Protein AF-A0A443SB84-F1 (afdb_monomer)

Solvent-accessible surface area (backbone atoms only — not comparable to full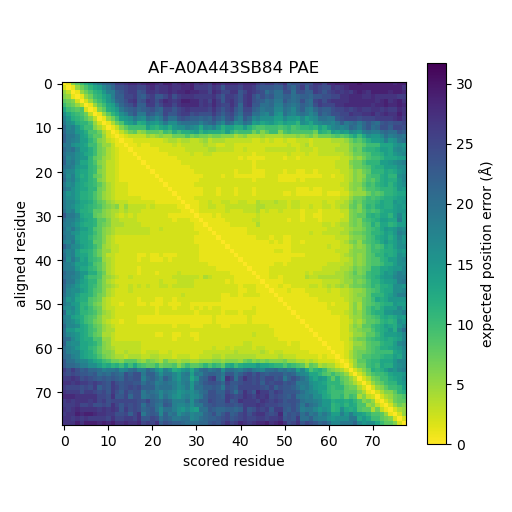-atom values): 4919 Å² total; per-residue (Å²): 137,82,78,80,76,72,74,81,69,75,85,81,80,74,51,73,68,46,49,50,54,56,49,54,48,39,73,79,41,82,75,72,55,73,66,58,38,43,55,50,11,62,75,61,75,50,50,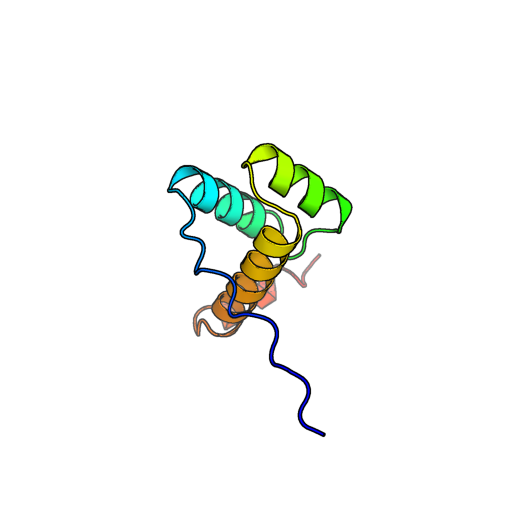48,66,58,51,51,50,48,49,52,54,49,50,53,53,51,71,69,36,86,74,45,82,66,56,60,69,69,68,74,74,115

Radius of gyration: 15.09 Å; Cα contacts (8 Å, |Δi|>4): 26; chains: 1; bounding box: 38×38×34 Å

pLDDT: mean 80.03, std 20.62, range [37.16, 97.19]

Nearest PDB structures (foldseek):
  2r5y-assembly1_A  TM=8.375E-01  e=8.325E-05  Drosophila melanogaster
  2lkx-assembly1_A  TM=8.923E-01  e=1.408E-04  Homo sapiens
  5zjr-assembly1_A  TM=9.350E-01  e=8.855E-04  Drosophila melanogaster
  2l7m-assembly1_P  TM=8.365E-01  e=4.027E-04  Homo sapiens
  2cra-assembly1_A  TM=7.447E-01  e=1.947E-03  Homo sapiens

Sequence (78 aa):
VTQPRQLARKRTVFSRSQRRELEDTFQRQRYISKSERIQLAEKIGLNDAQVKIWFINRRTKWRNDKSYKKDEKLQNAS

Secondary structure (DSSP, 8-state):
---------------HHHHHHHHHHHHH-SS--HHHHHHHHHHHT--HHHHHHHHHHHHHHHHH-GGGGTTHHHHS--

Organism: NCBI:txid299467

InterPro domains:
  IPR000047 Helix-turn-helix motif [PR00031] (36-45)
  IPR000047 Helix-turn-helix motif [PR00031] (45-61)
  IPR001356 Homeodomain [PF00046] (9-64)
  IPR001356 Homeodomain [PS50071] (5-65)
  IPR001356 Homeodomain [SM00389] (7-69)
  IPR001356 Homeodomain [cd00086] (9-66)
  IPR009057 Homedomain-like superfamily [SSF46689] (4-65)
  IPR017970 Homeobox, conserved site [PS00027] (40-63)
  IPR020479 Homeodomain, metazoa [PR00024] (29-40)
  IPR020479 Homeodomain, metazoa [PR00024] (44-54)
  IPR020479 Homeodomain, metazoa [PR00024] (54-63)
  IPR051662 H2.0 Homeobox Neural Patterning [PTHR24331] (3-67)

Structure (mmCIF, N/CA/C/O backbone):
data_AF-A0A443SB84-F1
#
_entry.id   AF-A0A443SB84-F1
#
loop_
_atom_site.group_PDB
_atom_site.id
_atom_site.type_symbol
_atom_site.label_atom_id
_atom_site.label_alt_id
_atom_site.label_comp_id
_atom_site.label_asym_id
_atom_site.label_entity_id
_atom_site.label_seq_id
_atom_site.pdbx_PDB_ins_cod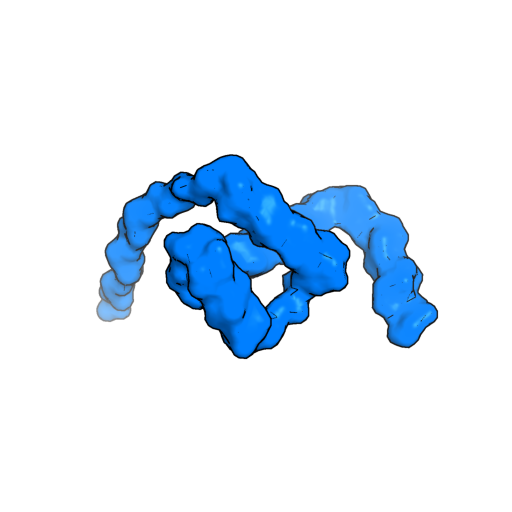e
_atom_site.Cartn_x
_atom_site.Cartn_y
_atom_site.Cartn_z
_atom_site.occupancy
_atom_site.B_iso_or_equiv
_atom_site.auth_seq_id
_atom_site.auth_comp_id
_atom_site.auth_asym_id
_atom_site.auth_atom_id
_atom_site.pdbx_PDB_model_num
ATOM 1 N N . VAL A 1 1 ? 25.881 -20.189 9.411 1.00 39.75 1 VAL A N 1
ATOM 2 C CA . VAL A 1 1 ? 24.792 -19.696 10.289 1.00 39.75 1 VAL A CA 1
ATOM 3 C C . VAL A 1 1 ? 23.668 -19.175 9.406 1.00 39.75 1 VAL A C 1
ATOM 5 O O . VAL A 1 1 ? 23.734 -18.057 8.911 1.00 39.75 1 VAL A O 1
ATOM 8 N N . THR A 1 2 ? 22.699 -20.028 9.090 1.00 43.69 2 THR A N 1
ATOM 9 C CA . THR A 1 2 ? 21.608 -19.715 8.157 1.00 43.69 2 THR A CA 1
ATOM 10 C C . THR A 1 2 ? 20.502 -19.021 8.947 1.00 43.69 2 THR A C 1
ATOM 12 O O . THR A 1 2 ? 19.895 -19.642 9.815 1.00 43.69 2 THR A O 1
ATOM 15 N N . GLN A 1 3 ? 20.278 -17.723 8.715 1.00 50.62 3 GLN A N 1
ATOM 16 C CA . GLN A 1 3 ? 19.206 -16.978 9.386 1.00 50.62 3 GLN A CA 1
ATOM 17 C C . GLN A 1 3 ? 17.852 -17.663 9.134 1.00 50.62 3 GLN A C 1
ATOM 19 O O . GLN A 1 3 ? 17.560 -18.007 7.982 1.00 50.62 3 GLN A O 1
ATOM 24 N N . PRO A 1 4 ? 17.010 -17.859 10.166 1.00 44.97 4 PRO A N 1
ATOM 25 C CA . PRO A 1 4 ? 15.703 -18.462 9.978 1.00 44.97 4 PRO A CA 1
ATOM 26 C C . PRO A 1 4 ? 14.869 -17.519 9.111 1.00 44.97 4 PRO A C 1
ATOM 28 O O . PRO A 1 4 ? 14.535 -16.402 9.512 1.00 44.97 4 PRO A O 1
ATOM 31 N N . ARG A 1 5 ? 14.559 -17.965 7.886 1.00 47.06 5 ARG A N 1
ATOM 32 C CA . ARG A 1 5 ? 13.567 -17.340 7.006 1.00 47.06 5 ARG A CA 1
ATOM 33 C C . ARG A 1 5 ? 12.295 -17.175 7.821 1.00 47.06 5 ARG A C 1
ATOM 35 O O . ARG A 1 5 ? 11.634 -18.164 8.128 1.00 47.06 5 ARG A O 1
ATOM 42 N N . GLN A 1 6 ? 12.010 -15.932 8.206 1.00 50.25 6 GLN A N 1
ATOM 43 C CA . GLN A 1 6 ? 10.854 -15.594 9.019 1.00 50.25 6 GLN A CA 1
ATOM 44 C C . GLN A 1 6 ? 9.617 -16.280 8.451 1.00 50.25 6 GLN A C 1
ATOM 46 O O . GLN A 1 6 ? 9.317 -16.113 7.266 1.00 50.25 6 GLN A O 1
ATOM 51 N N . LEU A 1 7 ? 8.976 -17.069 9.322 1.00 50.41 7 LEU A N 1
ATOM 52 C CA . LEU A 1 7 ? 7.639 -17.643 9.220 1.00 50.41 7 LEU A CA 1
ATOM 53 C C . LEU A 1 7 ? 6.909 -17.154 7.975 1.00 50.41 7 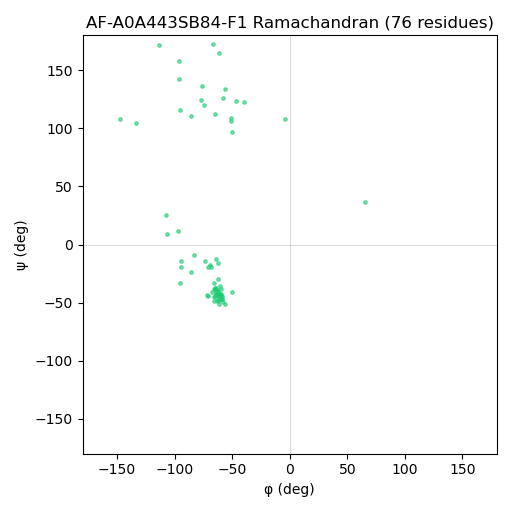LEU A C 1
ATOM 55 O O . LEU A 1 7 ? 6.513 -15.988 7.918 1.00 50.41 7 LEU A O 1
ATOM 59 N N . ALA A 1 8 ? 6.752 -18.040 6.988 1.00 51.88 8 ALA A N 1
ATOM 60 C CA . ALA A 1 8 ? 5.918 -17.799 5.824 1.00 51.88 8 ALA A CA 1
ATOM 61 C C . ALA A 1 8 ? 4.544 -17.328 6.318 1.00 51.88 8 ALA A C 1
ATOM 63 O O . ALA A 1 8 ? 3.714 -18.125 6.756 1.00 51.88 8 ALA A O 1
ATOM 64 N N . ARG A 1 9 ? 4.345 -16.003 6.342 1.00 56.75 9 ARG A N 1
ATOM 65 C CA . ARG A 1 9 ? 3.119 -15.394 6.848 1.00 56.75 9 ARG A CA 1
ATOM 66 C C . ARG A 1 9 ? 1.992 -15.980 6.016 1.00 56.75 9 ARG A C 1
ATOM 68 O O . ARG A 1 9 ? 2.072 -15.950 4.786 1.00 56.75 9 ARG A O 1
ATOM 75 N N . LYS A 1 10 ? 0.985 -16.549 6.690 1.00 60.44 10 LYS A N 1
ATOM 76 C CA . LYS A 1 10 ? -0.215 -17.116 6.061 1.00 60.44 10 LYS A CA 1
ATOM 77 C C . LYS A 1 10 ? -0.638 -16.200 4.912 1.00 60.44 10 LYS A C 1
ATOM 79 O O . LYS A 1 10 ? -0.826 -15.000 5.129 1.00 60.44 10 LYS A O 1
ATOM 84 N N 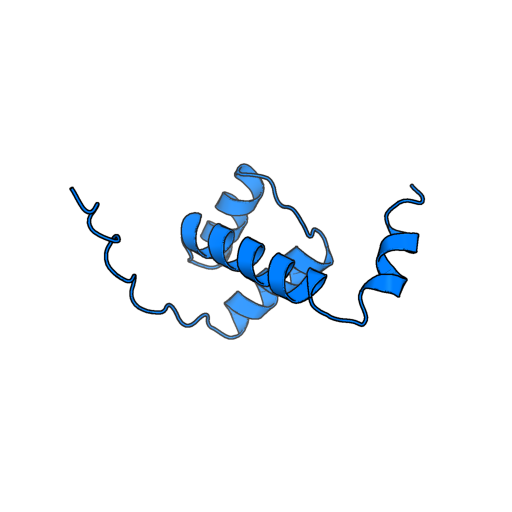. ARG A 1 11 ? -0.714 -16.753 3.694 1.00 64.38 11 ARG A N 1
ATOM 85 C CA . ARG A 1 11 ? -1.094 -16.008 2.486 1.00 64.38 11 ARG A CA 1
ATOM 86 C C . ARG A 1 11 ? -2.396 -15.266 2.773 1.00 64.38 11 ARG A C 1
ATOM 88 O O . ARG A 1 11 ? -3.440 -15.887 2.932 1.00 64.38 11 ARG A O 1
ATOM 95 N N . THR A 1 12 ? -2.316 -13.946 2.898 1.00 70.31 12 THR A N 1
ATOM 96 C CA . THR A 1 12 ? -3.496 -13.118 3.133 1.00 70.31 12 THR A CA 1
ATOM 97 C C . THR A 1 12 ? -4.244 -12.974 1.812 1.00 70.31 12 THR A C 1
ATOM 99 O O . THR A 1 12 ? -3.659 -12.540 0.819 1.00 70.31 12 THR A O 1
ATOM 102 N N . VAL A 1 13 ? -5.524 -13.346 1.790 1.00 85.06 13 VAL A N 1
ATOM 103 C CA . VAL A 1 13 ? -6.414 -13.097 0.651 1.00 85.06 13 VAL A CA 1
ATOM 104 C C . VAL A 1 13 ? -7.177 -11.807 0.924 1.00 85.06 13 VAL A C 1
ATOM 106 O O . VAL A 1 13 ? -7.953 -11.735 1.871 1.00 85.06 13 VAL A O 1
ATOM 109 N N . PHE A 1 14 ? -6.952 -10.785 0.100 1.00 90.50 14 PHE A N 1
ATOM 110 C CA . PHE A 1 14 ? -7.675 -9.519 0.206 1.00 90.50 14 PHE A CA 1
ATOM 111 C C . PHE A 1 14 ? -9.095 -9.646 -0.359 1.00 90.50 14 PHE A C 1
ATOM 113 O O . PHE A 1 14 ? -9.302 -10.185 -1.460 1.00 90.50 14 PHE A O 1
ATOM 120 N N . SER A 1 15 ? -10.071 -9.091 0.361 1.00 94.44 15 SER A N 1
ATOM 121 C CA . SER A 1 15 ? -11.458 -8.994 -0.101 1.00 94.44 15 SER A CA 1
ATOM 122 C C . SER A 1 15 ? -11.560 -8.157 -1.386 1.00 94.44 15 SER A C 1
ATOM 124 O O . SER A 1 15 ? -10.623 -7.451 -1.778 1.00 94.44 15 SER A O 1
ATOM 126 N N . ARG A 1 16 ? -12.698 -8.240 -2.090 1.00 94.06 16 ARG A N 1
ATOM 127 C CA . ARG A 1 16 ? -12.922 -7.436 -3.309 1.00 94.06 16 ARG A CA 1
ATOM 128 C C . ARG A 1 16 ? -12.835 -5.935 -3.010 1.00 94.06 16 ARG A C 1
ATOM 130 O O . ARG A 1 16 ? -12.174 -5.218 -3.754 1.00 94.06 16 ARG A O 1
ATOM 137 N N . SER A 1 17 ? -13.427 -5.493 -1.902 1.00 95.06 17 SER A N 1
ATOM 138 C CA . SER A 1 17 ? -13.418 -4.091 -1.471 1.00 95.06 17 SER A CA 1
ATOM 139 C C . SER A 1 17 ? -12.007 -3.604 -1.134 1.00 95.06 17 SER A C 1
ATOM 141 O O . SER A 1 17 ? -11.600 -2.552 -1.616 1.00 95.06 17 SER A O 1
ATOM 143 N N . GLN A 1 18 ? -11.220 -4.412 -0.410 1.00 95.88 18 GLN A N 1
ATOM 144 C CA . GLN A 1 18 ? -9.822 -4.093 -0.086 1.00 95.88 18 GLN A CA 1
ATOM 145 C C . GLN A 1 18 ? -8.966 -3.942 -1.347 1.00 95.88 18 GLN A C 1
ATOM 147 O O . GLN A 1 18 ? -8.211 -2.984 -1.477 1.00 95.88 18 GLN A O 1
ATOM 152 N N . ARG A 1 19 ? -9.104 -4.864 -2.309 1.00 95.50 19 ARG A N 1
ATOM 153 C CA . ARG A 1 19 ? -8.379 -4.780 -3.587 1.00 95.50 19 ARG A CA 1
ATOM 154 C C . ARG A 1 19 ? -8.755 -3.543 -4.390 1.00 95.50 19 ARG A C 1
ATOM 156 O O . ARG A 1 19 ? -7.872 -2.945 -4.992 1.00 95.50 19 ARG A O 1
ATOM 163 N N . ARG A 1 20 ? -10.039 -3.179 -4.403 1.00 96.44 20 ARG A N 1
ATOM 164 C CA . ARG A 1 20 ? -10.521 -1.993 -5.114 1.00 96.44 20 ARG A CA 1
ATOM 165 C C . ARG A 1 20 ? -9.892 -0.718 -4.557 1.00 96.44 20 ARG A C 1
ATOM 167 O O . ARG A 1 20 ? -9.382 0.071 -5.335 1.00 96.44 20 ARG A O 1
ATOM 174 N N . GLU A 1 21 ? -9.884 -0.554 -3.239 1.00 97.06 21 GLU A N 1
ATOM 175 C CA . GLU A 1 21 ? -9.270 0.604 -2.571 1.00 97.06 21 GLU A CA 1
ATOM 176 C C . GLU A 1 21 ? -7.752 0.675 -2.780 1.00 97.06 21 GLU A C 1
ATOM 178 O O . GLU A 1 21 ? -7.213 1.746 -3.057 1.00 97.06 21 GLU A O 1
ATOM 183 N N . LEU A 1 22 ? -7.059 -0.467 -2.700 1.00 96.38 22 LEU A N 1
ATOM 184 C CA . LEU A 1 22 ? -5.623 -0.544 -2.981 1.00 96.38 22 LEU A CA 1
ATOM 185 C C . LEU A 1 22 ? -5.308 -0.128 -4.428 1.00 96.38 22 LEU A C 1
ATOM 187 O O . LEU A 1 22 ? -4.360 0.620 -4.660 1.00 96.38 22 LEU A O 1
ATOM 191 N N . GLU A 1 23 ? -6.108 -0.587 -5.393 1.00 96.50 23 GLU A N 1
ATOM 192 C CA . GLU A 1 23 ? -5.927 -0.259 -6.810 1.00 96.50 23 GLU A CA 1
ATOM 193 C C . GLU A 1 23 ? -6.294 1.196 -7.130 1.00 96.50 23 GLU A C 1
ATOM 195 O O . GLU A 1 23 ? -5.527 1.854 -7.826 1.00 96.50 23 GLU A O 1
ATOM 200 N N . ASP A 1 24 ? -7.403 1.721 -6.593 1.00 96.31 24 ASP A N 1
ATOM 201 C CA . ASP A 1 24 ? -7.796 3.132 -6.752 1.00 96.31 24 ASP A CA 1
ATOM 202 C C . ASP A 1 24 ? -6.706 4.062 -6.203 1.00 96.31 24 ASP A C 1
ATOM 204 O O . ASP A 1 24 ? -6.235 4.961 -6.903 1.00 96.31 24 ASP A O 1
ATOM 208 N N . THR A 1 25 ? -6.201 3.768 -4.999 1.00 95.81 25 THR A N 1
ATOM 209 C CA . THR A 1 25 ? -5.090 4.531 -4.417 1.00 95.81 25 THR A CA 1
ATOM 210 C C . THR A 1 25 ? -3.839 4.441 -5.291 1.00 95.81 25 THR A C 1
ATOM 212 O O . THR A 1 25 ? -3.183 5.450 -5.526 1.00 95.81 25 THR A O 1
ATOM 215 N N . PHE A 1 26 ? -3.509 3.257 -5.821 1.00 94.56 26 PHE A N 1
ATOM 216 C CA . PHE A 1 26 ? -2.340 3.071 -6.686 1.00 94.56 26 PHE A CA 1
ATOM 217 C C . PHE A 1 26 ? -2.440 3.830 -8.015 1.00 94.56 26 PHE A C 1
ATOM 219 O O . PHE A 1 26 ? -1.432 4.345 -8.503 1.00 94.56 26 PHE A O 1
ATOM 226 N N . GLN A 1 27 ? -3.637 3.901 -8.603 1.00 92.62 27 GLN A N 1
ATOM 227 C CA . GLN A 1 27 ? -3.890 4.653 -9.833 1.00 92.62 27 GLN A CA 1
ATOM 228 C C . GLN A 1 27 ? -3.690 6.156 -9.628 1.00 92.62 27 GLN A C 1
ATOM 230 O O . GLN A 1 27 ? -3.117 6.810 -10.499 1.00 92.62 27 GLN A O 1
ATOM 235 N N . ARG A 1 28 ? -4.103 6.683 -8.468 1.00 93.38 28 ARG A N 1
ATOM 236 C CA . ARG A 1 28 ? -3.857 8.080 -8.074 1.00 93.38 28 ARG A CA 1
ATOM 237 C C . ARG A 1 28 ? -2.386 8.318 -7.741 1.00 93.38 28 ARG A C 1
ATOM 239 O O . ARG A 1 28 ? -1.803 9.300 -8.185 1.00 93.38 28 ARG A O 1
ATOM 246 N N . GLN A 1 29 ? -1.781 7.404 -6.982 1.00 92.19 29 GLN A N 1
ATOM 247 C CA . GLN A 1 29 ? -0.435 7.557 -6.449 1.00 92.19 29 GLN A CA 1
ATOM 248 C C . GLN A 1 29 ? 0.298 6.212 -6.337 1.00 92.19 29 GLN A C 1
ATOM 250 O O . GLN A 1 29 ? 0.068 5.388 -5.453 1.00 92.19 29 GLN A O 1
ATOM 255 N N . ARG A 1 30 ? 1.281 6.015 -7.220 1.00 92.06 30 ARG A N 1
ATOM 256 C CA . ARG A 1 30 ? 2.078 4.774 -7.315 1.00 92.06 30 ARG A CA 1
ATOM 257 C C . ARG A 1 30 ? 3.045 4.575 -6.132 1.00 92.06 30 ARG A C 1
ATOM 259 O O . ARG A 1 30 ? 3.503 3.455 -5.862 1.00 92.06 30 ARG A O 1
ATOM 266 N N . TYR A 1 31 ? 3.354 5.658 -5.418 1.00 94.62 31 TYR A N 1
ATOM 267 C CA . TYR A 1 31 ? 4.250 5.700 -4.263 1.00 94.62 31 TYR A CA 1
ATOM 268 C C . TYR A 1 31 ? 3.608 6.493 -3.128 1.00 94.62 31 TYR A C 1
ATOM 270 O O . TYR A 1 31 ? 3.574 7.715 -3.168 1.00 94.62 31 TYR A O 1
ATOM 278 N N . ILE A 1 32 ? 3.123 5.797 -2.106 1.00 93.62 32 ILE A N 1
ATOM 279 C CA . ILE A 1 32 ? 2.549 6.419 -0.910 1.00 93.62 32 ILE A CA 1
ATOM 280 C C . ILE A 1 32 ? 3.581 6.526 0.218 1.00 93.62 32 ILE A C 1
ATOM 282 O O . ILE A 1 32 ? 4.411 5.625 0.410 1.00 93.62 32 ILE A O 1
ATOM 286 N N . SER A 1 33 ? 3.525 7.624 0.969 1.00 95.56 33 SER A N 1
ATOM 287 C CA . SER A 1 33 ? 4.338 7.867 2.161 1.00 95.56 33 SER A CA 1
ATOM 288 C C . SER A 1 33 ? 3.978 6.904 3.303 1.00 95.56 33 SER A C 1
ATOM 290 O O . SER A 1 33 ? 3.039 6.106 3.223 1.00 95.56 33 SER A O 1
ATOM 292 N N . LYS A 1 34 ? 4.755 6.931 4.394 1.00 94.25 34 LYS A N 1
ATOM 293 C CA . LYS A 1 34 ? 4.468 6.113 5.585 1.00 94.25 34 LYS A CA 1
ATOM 294 C C . LYS A 1 34 ? 3.107 6.473 6.193 1.00 94.25 34 LYS A C 1
ATOM 296 O O . LYS A 1 34 ? 2.358 5.569 6.542 1.00 94.25 34 LYS A O 1
ATOM 301 N N . SER A 1 35 ? 2.795 7.763 6.288 1.00 96.38 35 SER A N 1
ATOM 302 C CA . SER A 1 35 ? 1.553 8.255 6.890 1.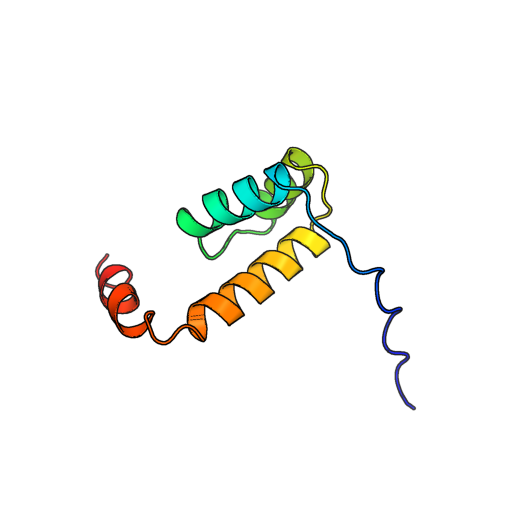00 96.38 35 SER A CA 1
ATOM 303 C C . SER A 1 35 ? 0.328 7.832 6.079 1.00 96.38 35 SER A C 1
ATOM 305 O O . SER A 1 35 ? -0.588 7.231 6.631 1.00 96.38 35 SER A O 1
ATOM 307 N N . GLU A 1 36 ? 0.359 8.027 4.758 1.00 94.94 36 GLU A N 1
ATOM 308 C CA . GLU A 1 36 ? -0.726 7.609 3.854 1.00 94.94 36 GLU A CA 1
ATOM 309 C C . GLU A 1 36 ? -0.956 6.096 3.890 1.00 94.94 36 GLU A C 1
ATOM 311 O O . GLU A 1 36 ? -2.084 5.616 3.809 1.00 94.94 36 GLU A O 1
ATOM 316 N N . ARG A 1 37 ? 0.120 5.320 4.049 1.00 96.94 37 ARG A N 1
ATOM 317 C CA . ARG A 1 37 ? 0.023 3.866 4.158 1.00 96.94 37 ARG A CA 1
ATOM 318 C C . ARG A 1 37 ? -0.670 3.414 5.433 1.00 96.94 37 ARG A C 1
ATOM 320 O O . ARG A 1 37 ? -1.456 2.473 5.369 1.00 96.94 37 ARG A O 1
ATOM 327 N N . ILE A 1 38 ? -0.376 4.063 6.557 1.00 96.69 38 ILE A N 1
ATOM 328 C CA . ILE A 1 38 ? -1.042 3.788 7.834 1.00 96.69 38 ILE A CA 1
ATOM 329 C C . ILE A 1 38 ? -2.529 4.128 7.710 1.00 96.69 38 ILE A C 1
ATOM 331 O O . ILE A 1 38 ? -3.358 3.265 7.978 1.00 96.69 38 ILE A O 1
ATOM 335 N N . GLN A 1 39 ? -2.859 5.307 7.176 1.00 97.19 39 GLN A N 1
ATOM 336 C CA . GLN A 1 39 ? -4.250 5.723 6.966 1.00 97.19 39 GLN A CA 1
ATOM 337 C C . GLN A 1 39 ? -5.020 4.759 6.058 1.00 97.19 39 GLN A C 1
ATOM 339 O O . GLN A 1 39 ? -6.146 4.369 6.366 1.00 97.19 39 GLN A O 1
ATOM 344 N N . LEU A 1 40 ? -4.411 4.330 4.946 1.00 96.38 40 LEU A N 1
ATOM 345 C CA . LEU A 1 40 ? -5.029 3.354 4.055 1.00 96.38 40 LEU A CA 1
ATOM 346 C C . LEU A 1 40 ? -5.240 2.018 4.768 1.00 96.38 40 LEU A C 1
ATOM 348 O O . LEU A 1 40 ? -6.309 1.433 4.640 1.00 96.38 40 LEU A O 1
ATOM 352 N N . ALA A 1 41 ? -4.246 1.548 5.527 1.00 96.12 41 ALA A N 1
ATOM 353 C CA . ALA A 1 41 ? -4.325 0.301 6.279 1.00 96.12 41 ALA A CA 1
ATOM 354 C C . ALA A 1 41 ? -5.486 0.318 7.287 1.00 96.12 41 ALA A C 1
ATOM 356 O O . ALA A 1 41 ? -6.293 -0.613 7.286 1.00 96.12 41 ALA A O 1
ATOM 357 N N . GLU A 1 42 ? -5.623 1.396 8.061 1.00 96.75 42 GLU A N 1
ATOM 358 C CA . GLU A 1 42 ? -6.734 1.596 8.998 1.00 96.75 42 GLU A CA 1
ATOM 359 C C . GLU A 1 42 ? -8.087 1.611 8.276 1.00 96.75 42 GLU A C 1
ATOM 361 O O . GLU A 1 42 ? -9.010 0.904 8.680 1.00 96.75 42 GLU A O 1
ATOM 366 N N . LYS A 1 43 ? -8.183 2.329 7.147 1.00 96.00 43 LYS A N 1
ATOM 367 C CA . LYS A 1 43 ? -9.417 2.450 6.355 1.00 96.00 43 LYS A CA 1
ATOM 368 C C . LYS A 1 43 ? -9.940 1.107 5.837 1.00 96.00 43 LYS A C 1
ATOM 370 O O . LYS A 1 43 ? -11.150 0.897 5.796 1.00 96.00 43 LYS A O 1
ATOM 375 N N . ILE A 1 44 ? -9.052 0.196 5.428 1.00 95.75 44 ILE A N 1
ATOM 376 C CA . ILE A 1 44 ? -9.438 -1.088 4.809 1.00 95.75 44 ILE A CA 1
ATOM 377 C C . ILE A 1 44 ? -9.240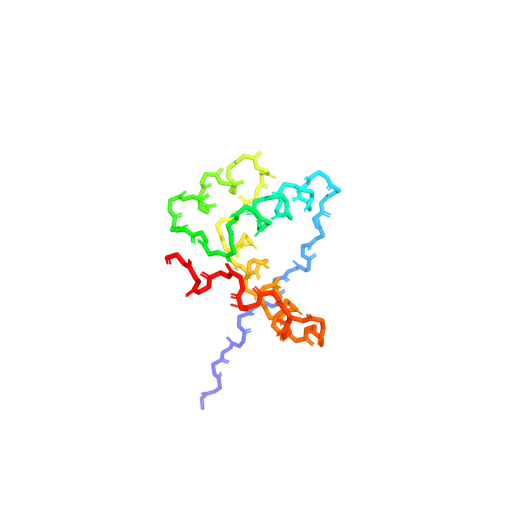 -2.305 5.726 1.00 95.75 44 ILE A C 1
ATOM 379 O O . ILE A 1 44 ? -9.368 -3.448 5.270 1.00 95.75 44 ILE A O 1
ATOM 383 N N . GLY A 1 45 ? -8.936 -2.075 7.008 1.00 94.25 45 GLY A N 1
ATOM 384 C CA . GLY A 1 45 ? -8.761 -3.123 8.018 1.00 94.25 45 GLY A CA 1
ATOM 385 C C . GLY A 1 45 ? -7.562 -4.039 7.753 1.00 94.25 45 GLY A C 1
ATOM 386 O O . GLY A 1 45 ? -7.645 -5.250 7.955 1.00 94.25 45 GLY A O 1
ATOM 387 N N . LEU A 1 46 ? -6.464 -3.483 7.242 1.00 94.00 46 LEU A N 1
ATOM 388 C CA . LEU A 1 46 ? -5.191 -4.176 7.035 1.00 94.00 46 LEU A CA 1
ATOM 389 C C . LEU A 1 46 ? -4.113 -3.590 7.952 1.00 94.00 46 LEU A C 1
ATOM 391 O O . LEU A 1 46 ? -4.310 -2.566 8.594 1.00 94.00 46 LEU A O 1
ATOM 395 N N . ASN A 1 47 ? -2.941 -4.224 8.006 1.00 93.44 47 ASN A N 1
ATOM 396 C CA . ASN A 1 47 ? -1.769 -3.622 8.650 1.00 93.44 47 ASN A CA 1
ATOM 397 C C . ASN A 1 47 ? -0.841 -2.925 7.637 1.00 93.44 47 ASN A C 1
ATOM 399 O O . ASN A 1 47 ? -0.811 -3.279 6.454 1.00 93.44 47 ASN A O 1
ATOM 403 N N . ASP A 1 48 ? -0.025 -1.976 8.119 1.00 92.50 48 ASP A N 1
ATOM 404 C CA . ASP A 1 48 ? 0.958 -1.237 7.301 1.00 92.50 48 ASP A CA 1
ATOM 405 C C . ASP A 1 48 ? 1.843 -2.176 6.467 1.00 92.50 48 ASP A C 1
ATOM 407 O O . ASP A 1 48 ? 2.092 -1.920 5.289 1.00 92.50 48 ASP A O 1
ATOM 411 N N . ALA A 1 49 ? 2.281 -3.301 7.039 1.00 93.00 49 ALA A N 1
ATOM 412 C CA . ALA A 1 49 ? 3.152 -4.242 6.344 1.00 93.00 49 ALA A CA 1
ATOM 413 C C . ALA A 1 49 ? 2.455 -4.911 5.145 1.00 93.00 49 ALA A C 1
ATOM 415 O O . ALA A 1 49 ? 3.083 -5.093 4.102 1.00 93.00 49 ALA A O 1
ATOM 416 N N . GLN A 1 50 ? 1.16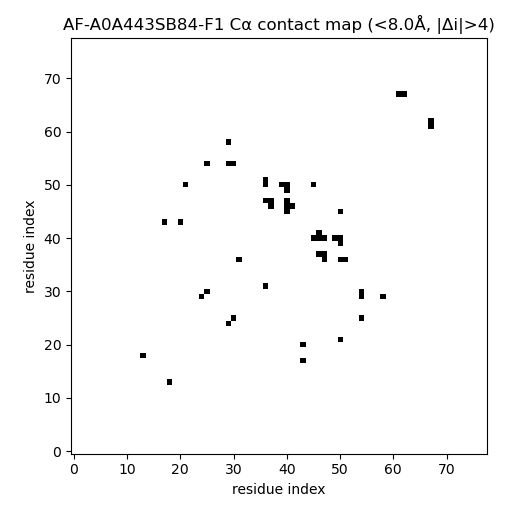8 -5.253 5.256 1.00 93.56 50 GLN A N 1
ATOM 417 C CA . GLN A 1 50 ? 0.376 -5.814 4.158 1.00 93.56 50 GLN A CA 1
ATOM 418 C C . GLN A 1 50 ? 0.197 -4.800 3.033 1.00 93.56 50 GLN A C 1
ATOM 420 O O . GLN A 1 50 ? 0.430 -5.143 1.873 1.00 93.56 50 GLN A O 1
ATOM 425 N N . VAL A 1 51 ? -0.137 -3.550 3.368 1.00 94.44 51 VAL A N 1
ATOM 426 C CA . VAL A 1 51 ? -0.254 -2.475 2.375 1.00 94.44 51 VAL A CA 1
ATOM 427 C C . VAL A 1 51 ? 1.107 -2.210 1.723 1.00 94.44 51 VAL A C 1
ATOM 429 O O . VAL A 1 51 ? 1.207 -2.149 0.500 1.00 94.44 51 VAL A O 1
ATOM 432 N N . LYS A 1 52 ? 2.198 -2.178 2.501 1.00 95.00 52 LYS A N 1
ATOM 433 C CA . LYS A 1 52 ? 3.571 -2.034 1.988 1.00 95.00 52 LYS A CA 1
ATOM 434 C C . LYS A 1 52 ? 3.917 -3.128 0.979 1.00 95.00 52 LYS A C 1
ATOM 436 O O . LYS A 1 52 ? 4.393 -2.821 -0.113 1.00 95.00 52 LYS A O 1
ATOM 441 N N . ILE A 1 53 ? 3.688 -4.392 1.337 1.00 94.56 53 ILE A N 1
ATOM 442 C CA . ILE A 1 53 ? 3.969 -5.545 0.469 1.00 94.56 53 ILE A CA 1
ATOM 443 C C . ILE A 1 53 ? 3.112 -5.479 -0.795 1.00 94.56 53 ILE A C 1
ATOM 445 O O . ILE A 1 53 ? 3.629 -5.705 -1.889 1.00 94.56 53 ILE A O 1
ATOM 449 N N . TRP A 1 54 ? 1.830 -5.131 -0.668 1.00 95.00 54 TRP A N 1
ATOM 450 C CA . TRP A 1 54 ? 0.948 -4.997 -1.821 1.00 95.00 54 TRP A CA 1
ATOM 451 C C . TRP A 1 54 ? 1.454 -3.922 -2.790 1.00 95.00 54 TRP A C 1
ATOM 453 O O . TRP A 1 54 ? 1.596 -4.214 -3.973 1.00 95.00 54 TRP A O 1
ATOM 463 N N . PHE A 1 55 ? 1.839 -2.736 -2.305 1.00 95.81 55 PHE A N 1
ATOM 464 C CA . PHE A 1 55 ? 2.384 -1.666 -3.153 1.00 95.81 55 PHE A CA 1
ATOM 465 C C . PHE A 1 55 ? 3.713 -2.057 -3.816 1.00 95.81 55 PHE A C 1
ATOM 467 O O . PHE A 1 55 ? 3.934 -1.735 -4.983 1.00 95.81 55 PHE A O 1
ATOM 474 N N . ILE A 1 56 ? 4.591 -2.787 -3.117 1.00 93.38 56 ILE A N 1
ATOM 475 C CA . ILE A 1 56 ? 5.828 -3.325 -3.711 1.00 93.38 56 ILE A CA 1
ATOM 476 C C . ILE A 1 56 ? 5.493 -4.292 -4.850 1.00 93.38 56 ILE A C 1
ATOM 478 O O . ILE A 1 56 ? 5.992 -4.131 -5.963 1.00 93.38 56 ILE A O 1
ATOM 482 N N . ASN A 1 57 ? 4.613 -5.262 -4.598 1.00 93.69 57 ASN A N 1
ATOM 483 C CA . ASN A 1 57 ? 4.212 -6.250 -5.597 1.00 93.69 57 ASN A CA 1
ATOM 484 C C . ASN A 1 57 ? 3.498 -5.596 -6.782 1.00 93.69 57 ASN A C 1
ATOM 486 O O . ASN A 1 57 ? 3.750 -5.957 -7.933 1.00 93.69 57 ASN A O 1
ATOM 490 N N . ARG A 1 58 ? 2.643 -4.603 -6.514 1.00 94.75 58 ARG A N 1
ATOM 491 C CA . ARG A 1 58 ? 1.923 -3.869 -7.549 1.00 94.75 58 ARG A CA 1
ATOM 492 C C . ARG A 1 58 ? 2.883 -3.097 -8.443 1.00 94.75 58 ARG A C 1
ATOM 494 O O . ARG A 1 58 ? 2.748 -3.219 -9.657 1.00 94.75 58 ARG A O 1
ATOM 501 N N . ARG A 1 59 ? 3.883 -2.4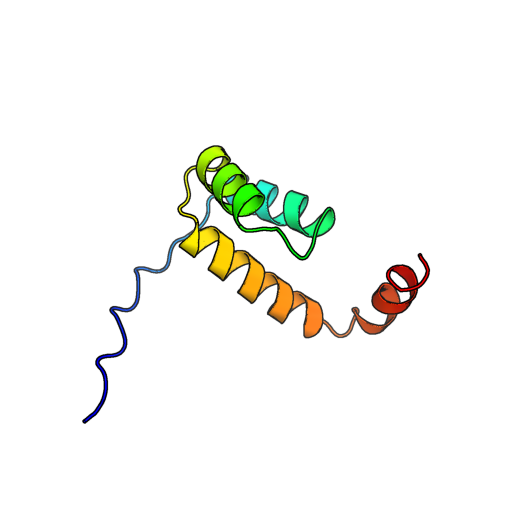05 -7.877 1.00 94.44 59 ARG A N 1
ATOM 502 C CA . ARG A 1 59 ? 4.945 -1.724 -8.641 1.00 94.44 59 ARG A CA 1
ATOM 503 C C . ARG A 1 59 ? 5.812 -2.684 -9.448 1.00 94.44 59 ARG A C 1
ATOM 505 O O . ARG A 1 59 ? 6.156 -2.376 -10.583 1.00 94.44 59 ARG A O 1
ATOM 512 N N . THR A 1 60 ? 6.148 -3.851 -8.904 1.00 91.88 60 THR A N 1
ATOM 513 C CA . THR A 1 60 ? 6.874 -4.875 -9.669 1.00 91.88 60 THR A CA 1
ATOM 514 C C . THR A 1 60 ? 6.053 -5.347 -10.865 1.00 91.88 60 THR A C 1
ATOM 516 O O . THR A 1 60 ? 6.566 -5.371 -11.979 1.00 91.88 60 THR A O 1
ATOM 519 N N . LYS A 1 61 ? 4.766 -5.662 -10.662 1.00 88.75 61 LYS A N 1
ATOM 520 C CA . LYS A 1 61 ? 3.865 -6.048 -11.759 1.00 88.75 61 LYS A CA 1
ATOM 521 C C . LYS A 1 61 ? 3.750 -4.937 -12.802 1.00 88.75 61 LYS A C 1
ATOM 523 O O . LYS A 1 61 ? 3.833 -5.204 -13.987 1.00 88.75 61 LYS A O 1
ATOM 528 N N . TRP A 1 62 ? 3.572 -3.710 -12.334 1.00 88.06 62 TRP A N 1
ATOM 529 C CA . TRP A 1 62 ? 3.459 -2.500 -13.139 1.00 88.06 62 TRP A CA 1
ATOM 530 C C . TRP A 1 62 ? 4.681 -2.271 -14.035 1.00 88.06 62 TRP A C 1
ATOM 532 O O . TRP A 1 62 ? 4.527 -2.133 -15.240 1.00 88.06 62 TRP A O 1
ATOM 542 N N . ARG A 1 63 ? 5.893 -2.345 -13.474 1.00 87.62 63 ARG A N 1
ATOM 543 C CA . ARG A 1 63 ? 7.145 -2.194 -14.232 1.00 87.62 63 ARG A CA 1
ATOM 544 C C . ARG A 1 63 ? 7.376 -3.326 -15.237 1.00 87.62 63 ARG A C 1
ATOM 546 O O . ARG A 1 63 ? 7.988 -3.108 -16.275 1.00 87.62 63 ARG A O 1
ATOM 553 N N . ASN A 1 64 ? 6.924 -4.537 -14.914 1.00 84.12 64 ASN A N 1
ATOM 554 C CA . ASN A 1 64 ? 7.118 -5.717 -15.759 1.00 84.12 64 ASN A CA 1
ATOM 555 C C . ASN A 1 64 ? 6.070 -5.840 -16.876 1.00 84.12 64 ASN A C 1
ATOM 557 O O . ASN A 1 64 ? 6.205 -6.706 -17.742 1.00 84.12 64 ASN A O 1
ATOM 561 N N . ASP A 1 65 ? 5.026 -5.014 -16.861 1.00 82.12 65 ASP A N 1
ATOM 562 C CA . ASP A 1 65 ? 4.033 -4.994 -17.924 1.00 82.12 65 ASP A CA 1
ATOM 563 C C . ASP A 1 65 ? 4.627 -4.313 -19.170 1.00 82.12 65 ASP A C 1
ATOM 565 O O . ASP A 1 65 ? 5.044 -3.158 -19.130 1.00 82.12 65 ASP A O 1
ATOM 569 N N . LYS A 1 66 ? 4.707 -5.026 -20.303 1.00 61.03 66 LYS A N 1
ATOM 570 C CA . LYS A 1 66 ? 5.315 -4.510 -21.549 1.00 61.03 66 LYS A CA 1
ATOM 571 C C . LYS A 1 66 ? 4.583 -3.281 -22.114 1.00 61.03 66 LYS A C 1
ATOM 573 O O . LYS A 1 66 ? 5.156 -2.569 -22.937 1.00 61.03 66 LYS A O 1
ATOM 578 N N . SER A 1 67 ? 3.356 -3.019 -21.660 1.00 55.28 67 SER A N 1
ATOM 579 C CA . SER A 1 67 ? 2.576 -1.817 -21.983 1.00 55.28 67 SER A CA 1
ATOM 580 C C . SER A 1 67 ? 3.142 -0.527 -21.364 1.00 55.28 67 SER A C 1
ATOM 582 O O . SER A 1 67 ? 2.871 0.563 -21.865 1.00 55.28 67 SER A O 1
ATOM 584 N N . TYR A 1 68 ? 4.009 -0.636 -20.348 1.00 54.47 68 TYR A N 1
ATOM 585 C CA . TYR A 1 68 ? 4.469 0.500 -19.545 1.00 54.47 68 TYR A CA 1
ATOM 586 C C . TYR A 1 68 ? 5.467 1.453 -20.221 1.00 54.47 68 TYR A C 1
ATOM 588 O O . TYR A 1 68 ? 5.655 2.580 -19.763 1.00 54.47 68 TYR A O 1
ATOM 596 N N . LYS A 1 69 ? 6.075 1.064 -21.350 1.00 52.28 69 LYS A N 1
ATOM 597 C CA . LYS A 1 69 ? 6.969 1.963 -22.108 1.00 52.28 69 LYS A CA 1
ATOM 598 C C . LYS A 1 69 ? 6.251 3.197 -22.684 1.00 52.28 69 LYS A C 1
ATOM 600 O O . LYS A 1 69 ? 6.923 4.111 -23.153 1.00 52.28 69 LYS A O 1
ATOM 605 N N . LYS A 1 70 ? 4.910 3.228 -22.682 1.00 50.06 70 LYS A N 1
ATOM 606 C CA . LYS A 1 70 ? 4.111 4.325 -23.251 1.00 50.06 70 LYS A CA 1
ATOM 607 C C . LYS A 1 70 ? 3.689 5.379 -22.212 1.00 50.06 70 LYS A C 1
ATOM 609 O O . LYS A 1 70 ? 3.671 6.556 -22.552 1.00 50.06 70 LYS A O 1
ATOM 614 N N . ASP A 1 71 ? 3.440 4.988 -20.958 1.00 51.41 71 ASP A N 1
ATOM 615 C CA . ASP A 1 71 ? 2.964 5.882 -19.883 1.00 51.41 71 ASP A CA 1
ATOM 616 C C . ASP A 1 71 ? 4.079 6.629 -19.124 1.00 51.41 71 ASP A C 1
ATOM 618 O O . ASP A 1 71 ? 3.835 7.701 -18.572 1.00 51.41 71 ASP A O 1
ATOM 622 N N . GLU A 1 72 ? 5.317 6.118 -19.109 1.00 52.28 72 GLU A N 1
ATOM 623 C CA . GLU A 1 72 ? 6.461 6.792 -18.459 1.00 52.28 72 GLU A CA 1
ATOM 624 C C . GLU A 1 72 ? 6.773 8.160 -19.095 1.00 52.28 72 GLU A C 1
ATOM 626 O O . GLU A 1 72 ? 7.181 9.096 -18.408 1.00 52.28 72 GLU A O 1
ATOM 631 N N . LYS A 1 73 ? 6.493 8.319 -20.397 1.00 46.47 73 LYS A N 1
ATOM 632 C CA . LYS A 1 73 ? 6.656 9.602 -21.095 1.00 46.47 73 LYS A CA 1
ATOM 633 C C . LYS A 1 73 ? 5.671 10.688 -20.645 1.00 46.47 73 LYS A C 1
ATOM 635 O O . LYS A 1 73 ? 5.958 11.855 -20.878 1.00 46.47 73 LYS A O 1
ATOM 640 N N . LEU A 1 74 ? 4.548 10.341 -20.011 1.00 49.69 74 LEU A N 1
ATOM 641 C CA . LEU A 1 74 ? 3.532 11.316 -19.588 1.00 49.69 74 LEU A CA 1
ATOM 642 C C . LEU A 1 74 ? 3.705 11.787 -18.136 1.00 49.69 74 LEU A C 1
ATOM 644 O O . LEU A 1 74 ? 3.193 12.843 -17.788 1.00 49.69 74 LEU A O 1
ATOM 648 N N . GLN A 1 75 ? 4.434 11.045 -17.293 1.00 49.41 75 GLN A N 1
ATOM 649 C CA . GLN A 1 75 ? 4.657 11.428 -15.888 1.00 49.41 75 GLN A CA 1
ATOM 650 C C . GLN A 1 75 ? 5.963 12.202 -15.635 1.00 49.41 75 GLN A C 1
ATOM 652 O O . GLN A 1 75 ? 6.083 12.803 -14.577 1.00 49.41 75 GLN A O 1
ATOM 657 N N . ASN A 1 76 ? 6.908 12.224 -16.583 1.00 42.66 76 ASN A N 1
ATOM 658 C CA . ASN A 1 76 ? 8.155 13.007 -16.486 1.00 42.66 76 ASN A CA 1
ATOM 659 C C . ASN A 1 76 ? 8.080 14.371 -17.212 1.00 42.66 76 ASN A C 1
ATOM 661 O O . ASN A 1 76 ? 9.107 15.003 -17.439 1.00 42.66 76 ASN A O 1
ATOM 665 N N . ALA A 1 77 ? 6.881 14.795 -17.625 1.00 37.16 77 ALA A N 1
ATOM 666 C CA . ALA A 1 77 ? 6.625 16.053 -18.334 1.00 37.16 77 ALA A CA 1
ATOM 667 C C . ALA A 1 77 ? 5.917 17.108 -17.452 1.00 37.16 77 ALA A C 1
ATOM 669 O O . ALA A 1 77 ? 5.214 17.979 -17.963 1.00 37.16 77 ALA A O 1
ATOM 670 N N . SER A 1 78 ? 6.069 17.031 -16.127 1.00 40.59 78 SER A N 1
ATOM 671 C CA . SER A 1 78 ? 5.644 18.067 -15.173 1.00 40.59 78 SER A CA 1
ATOM 672 C C . SER A 1 78 ? 6.688 18.246 -14.086 1.00 40.59 78 SER A C 1
ATOM 674 O O . SER A 1 78 ? 7.237 17.211 -13.646 1.00 40.59 78 SER A O 1
#

Mean predicted aligned error: 9.66 Å

Foldseek 3Di:
DDPPPPDPPPPDDADPVLVVLLVVVCVVPLDDDQVVLCVSCVVRVHHSVVSVVVSVVVVVVQVPPPVNVVCVVVVVPD